Protein AF-A0A318K672-F1 (afdb_monomer_lite)

Secondary structure (DSSP, 8-state):
--HHHHHHHHHHHHHHHHHHHHHHHHHT---------TTSHHHHHHHHHHHHHHHHHHHHHHHHHHHHHHHHHHHHHHHHHHHHHHHHHHHHHTT-

Organism: NCBI:txid228006

Foldseek 3Di:
DPPVLVVLLVVLLVLLVVLLVVLVVLLPDFDPDQDDDPPDPVNVVVVVVRVVSNVVSNVVSVVSNVVSVVSVVVSVVSVVVVVVVVVVVCCVVVVD

Structure (mmCIF, N/CA/C/O backbone):
data_AF-A0A318K672-F1
#
_entry.id   AF-A0A318K672-F1
#
loop_
_atom_site.group_PDB
_atom_site.id
_atom_site.type_symbol
_atom_site.label_atom_id
_atom_site.label_alt_id
_atom_site.label_comp_id
_atom_site.label_asym_id
_atom_site.label_entity_id
_atom_site.label_seq_id
_atom_site.pdbx_PDB_ins_code
_atom_site.Cartn_x
_atom_site.Cartn_y
_atom_site.Cartn_z
_atom_site.occupancy
_atom_site.B_iso_or_equiv
_atom_site.auth_seq_id
_atom_site.auth_comp_id
_atom_site.auth_asym_id
_atom_site.auth_atom_id
_atom_site.pdbx_PDB_model_num
ATOM 1 N N . MET A 1 1 ? 16.551 -5.761 -25.240 1.00 54.03 1 MET A N 1
ATOM 2 C CA . MET A 1 1 ? 16.611 -6.291 -23.862 1.00 54.03 1 MET A CA 1
ATOM 3 C C . MET A 1 1 ? 17.571 -7.463 -23.762 1.00 54.03 1 MET A C 1
ATOM 5 O O . MET A 1 1 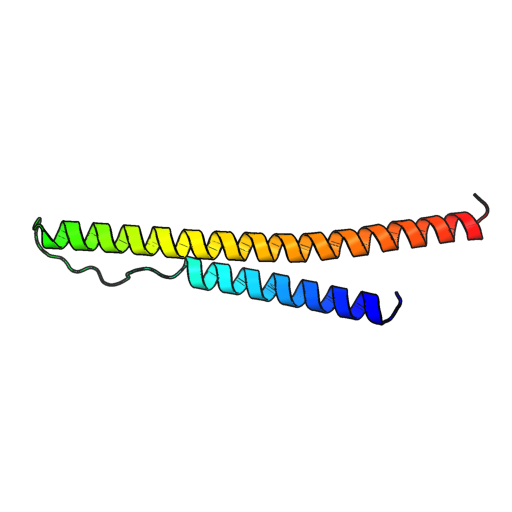? 17.413 -8.436 -24.485 1.00 54.03 1 MET A O 1
ATOM 9 N N . THR A 1 2 ? 18.591 -7.368 -22.909 1.00 63.62 2 THR A N 1
ATOM 10 C CA . THR A 1 2 ? 19.313 -8.544 -22.399 1.00 63.62 2 THR A CA 1
ATOM 11 C C . THR A 1 2 ? 18.349 -9.344 -21.524 1.00 63.62 2 THR A C 1
ATOM 13 O O . THR A 1 2 ? 17.678 -8.748 -20.684 1.00 63.62 2 THR A O 1
ATOM 16 N N . ASP A 1 3 ? 18.291 -10.668 -21.684 1.00 66.81 3 ASP A N 1
ATOM 17 C CA . ASP A 1 3 ? 17.338 -11.543 -20.971 1.00 66.81 3 ASP A CA 1
ATOM 18 C C . ASP A 1 3 ? 17.310 -11.313 -19.448 1.00 66.81 3 ASP A C 1
ATOM 20 O O . ASP A 1 3 ? 16.265 -11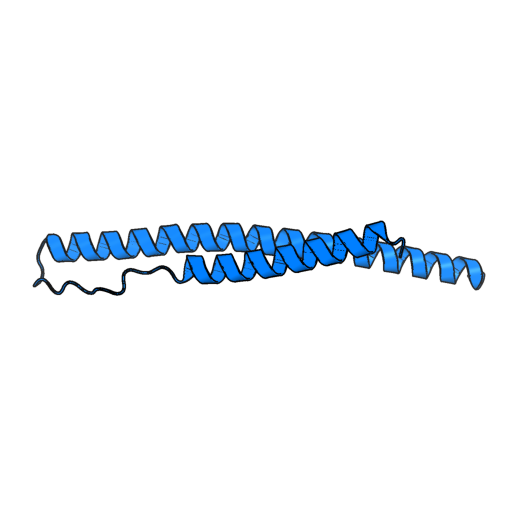.417 -18.814 1.00 66.81 3 ASP A O 1
ATOM 24 N N . LEU A 1 4 ? 18.446 -10.931 -18.856 1.00 65.12 4 LEU A N 1
ATOM 25 C CA . LEU A 1 4 ? 18.567 -10.640 -17.426 1.00 65.12 4 LEU A CA 1
ATOM 26 C C . LEU A 1 4 ? 17.738 -9.418 -16.978 1.00 65.12 4 LEU A C 1
ATOM 28 O O . LEU A 1 4 ? 17.127 -9.453 -15.916 1.00 65.12 4 LEU A O 1
ATOM 32 N N . VAL A 1 5 ? 17.696 -8.354 -17.789 1.00 68.25 5 VAL A N 1
ATOM 33 C CA . VAL A 1 5 ? 16.971 -7.110 -17.463 1.00 68.25 5 VAL A CA 1
ATOM 34 C C . VAL A 1 5 ? 15.463 -7.326 -17.574 1.00 68.25 5 VAL A C 1
ATOM 36 O O . VAL A 1 5 ? 14.717 -6.864 -16.716 1.00 68.25 5 VAL A O 1
ATOM 39 N N . GLN A 1 6 ? 15.01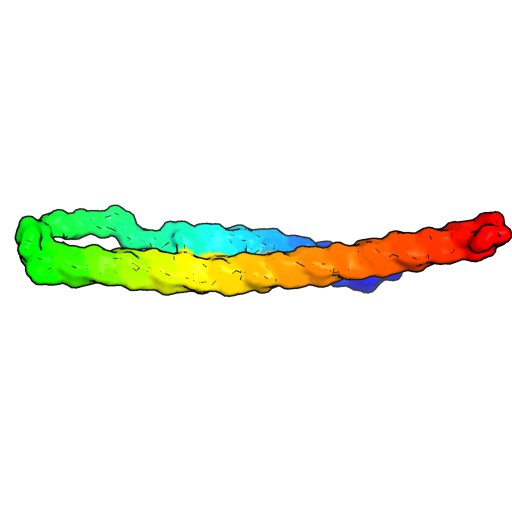8 -8.093 -18.574 1.00 72.56 6 GLN A N 1
ATOM 40 C CA . GLN A 1 6 ? 13.610 -8.475 -18.716 1.00 72.56 6 GLN A CA 1
ATOM 41 C C . GLN A 1 6 ? 13.135 -9.315 -17.523 1.00 72.56 6 GLN A C 1
ATOM 43 O O . GLN A 1 6 ? 12.078 -9.052 -16.959 1.00 72.56 6 GLN A O 1
ATOM 48 N N . VAL A 1 7 ? 13.931 -10.306 -17.108 1.00 76.38 7 VAL A N 1
ATOM 49 C CA . VAL A 1 7 ? 13.589 -11.181 -15.977 1.00 76.38 7 VAL A CA 1
ATOM 50 C C . VAL A 1 7 ? 13.470 -10.396 -14.668 1.00 76.38 7 VAL A C 1
ATOM 52 O O . VAL A 1 7 ? 12.589 -10.690 -13.859 1.00 76.38 7 VAL A O 1
ATOM 55 N N . ASP A 1 8 ? 14.335 -9.408 -14.442 1.00 73.81 8 ASP A N 1
ATOM 56 C CA . ASP A 1 8 ? 14.261 -8.569 -13.244 1.00 73.81 8 ASP A CA 1
ATOM 57 C C . ASP A 1 8 ? 13.069 -7.600 -13.289 1.00 73.81 8 ASP A C 1
ATOM 59 O O . ASP A 1 8 ? 12.389 -7.431 -12.274 1.00 73.81 8 ASP A O 1
ATOM 63 N N . LEU A 1 9 ? 12.746 -7.039 -14.459 1.00 77.44 9 LEU A N 1
ATOM 64 C CA . LEU A 1 9 ? 11.544 -6.226 -14.672 1.00 77.44 9 LEU A CA 1
ATOM 65 C C . LEU A 1 9 ? 10.258 -7.008 -14.377 1.00 77.44 9 LEU A C 1
ATOM 67 O O . LEU A 1 9 ? 9.423 -6.553 -13.590 1.00 77.44 9 LEU A O 1
ATOM 71 N N . ASP A 1 10 ? 10.129 -8.212 -14.935 1.00 78.88 10 ASP A N 1
ATOM 72 C CA . ASP A 1 10 ? 8.958 -9.069 -14.735 1.00 78.88 10 ASP A CA 1
ATOM 73 C C . ASP A 1 10 ? 8.786 -9.444 -13.252 1.00 78.88 10 ASP A C 1
ATOM 75 O O . ASP A 1 10 ? 7.672 -9.429 -12.717 1.00 78.88 10 ASP A O 1
ATOM 79 N N . LYS A 1 11 ? 9.893 -9.719 -12.547 1.00 79.69 11 LYS A N 1
ATOM 80 C CA . LYS A 1 11 ? 9.881 -9.992 -11.101 1.00 79.69 11 LYS A CA 1
ATOM 81 C C . LYS A 1 11 ? 9.456 -8.781 -10.281 1.00 79.69 11 LYS A C 1
ATOM 83 O O . LYS A 1 11 ? 8.679 -8.944 -9.343 1.00 79.69 11 LYS A O 1
ATOM 88 N N . LEU A 1 12 ? 9.948 -7.585 -10.601 1.00 79.06 12 LEU A N 1
ATOM 89 C CA . LEU A 1 12 ? 9.577 -6.362 -9.886 1.00 79.06 12 LEU A CA 1
ATOM 90 C C . LEU A 1 12 ? 8.106 -5.991 -10.122 1.00 79.06 12 LEU A C 1
ATOM 92 O O . LEU A 1 12 ? 7.429 -5.572 -9.183 1.00 79.06 12 LEU A O 1
ATOM 96 N N . HIS A 1 13 ? 7.583 -6.212 -11.331 1.00 80.00 13 HIS A N 1
ATOM 97 C CA . HIS A 1 13 ? 6.154 -6.083 -11.620 1.00 80.00 13 HIS A CA 1
ATOM 98 C C . HIS A 1 13 ? 5.309 -7.081 -10.826 1.00 80.00 13 HIS A C 1
ATOM 100 O O . HIS A 1 13 ? 4.335 -6.678 -10.183 1.00 80.00 13 HIS A O 1
ATOM 106 N N . GLY A 1 14 ? 5.698 -8.359 -10.819 1.00 82.88 14 GLY A N 1
ATOM 107 C CA . GLY A 1 14 ? 5.030 -9.387 -10.019 1.00 82.88 14 GLY A CA 1
ATOM 108 C C . GLY A 1 14 ? 5.026 -9.038 -8.530 1.00 82.88 14 GLY A C 1
ATOM 109 O O . GLY A 1 14 ? 3.971 -9.030 -7.895 1.00 82.88 14 GLY A O 1
ATOM 110 N N . LEU A 1 15 ? 6.183 -8.643 -7.996 1.00 81.94 15 LEU A N 1
ATOM 111 C CA . LEU A 1 15 ? 6.340 -8.236 -6.603 1.00 81.94 15 LEU A CA 1
ATOM 112 C C . LEU A 1 15 ? 5.487 -7.007 -6.261 1.00 81.94 15 LEU A C 1
ATOM 114 O O . LEU A 1 15 ? 4.786 -7.012 -5.253 1.00 81.94 15 LEU A O 1
ATOM 118 N N . GLY A 1 16 ? 5.503 -5.966 -7.098 1.00 78.06 16 GLY A N 1
ATOM 119 C CA . GLY A 1 16 ? 4.690 -4.767 -6.891 1.00 78.06 16 GLY A CA 1
ATOM 120 C C . GLY A 1 16 ? 3.187 -5.064 -6.903 1.00 78.06 16 GLY A C 1
ATOM 121 O O . GLY A 1 16 ? 2.436 -4.488 -6.116 1.00 78.06 16 GLY A O 1
ATOM 122 N N . GLY A 1 17 ? 2.739 -5.990 -7.756 1.00 81.00 17 GLY A N 1
ATOM 123 C CA . GLY A 1 17 ? 1.354 -6.463 -7.778 1.00 81.00 17 GLY A CA 1
ATOM 124 C C . GLY A 1 17 ? 0.969 -7.247 -6.520 1.00 81.00 17 GLY A C 1
ATOM 125 O O . GLY A 1 17 ? -0.067 -6.971 -5.913 1.00 81.00 17 GLY A O 1
ATOM 126 N N . GLU A 1 18 ? 1.808 -8.193 -6.093 1.00 85.12 18 GLU A N 1
ATOM 127 C CA . GLU A 1 18 ? 1.566 -8.993 -4.886 1.00 85.12 18 GLU A CA 1
ATOM 128 C C . GLU A 1 18 ? 1.573 -8.151 -3.609 1.00 85.12 18 GLU A C 1
ATOM 130 O O . GLU A 1 18 ? 0.710 -8.336 -2.748 1.00 85.12 18 GLU A O 1
ATOM 135 N N . LEU A 1 19 ? 2.512 -7.209 -3.487 1.00 78.94 19 LEU A N 1
ATOM 136 C CA . LEU A 1 19 ? 2.572 -6.287 -2.355 1.00 78.94 19 LEU A CA 1
ATOM 137 C C . LEU A 1 19 ? 1.333 -5.391 -2.313 1.00 78.94 19 LEU A C 1
ATOM 139 O O . LEU A 1 19 ? 0.730 -5.260 -1.254 1.00 78.94 19 LEU A O 1
ATOM 143 N N . ALA A 1 20 ? 0.891 -4.849 -3.452 1.00 78.06 20 ALA A N 1
ATOM 144 C CA . ALA A 1 20 ? -0.327 -4.041 -3.502 1.00 78.06 20 ALA A CA 1
ATOM 145 C C . ALA A 1 20 ? -1.562 -4.835 -3.044 1.00 78.06 20 ALA A C 1
ATOM 147 O O . ALA A 1 20 ? -2.342 -4.342 -2.234 1.00 78.06 20 ALA A O 1
ATOM 148 N N . LYS A 1 21 ? -1.701 -6.089 -3.492 1.00 85.19 21 LYS A N 1
ATOM 149 C CA . LYS A 1 21 ? -2.797 -6.960 -3.052 1.00 85.19 21 LYS A CA 1
ATOM 150 C C . LYS A 1 21 ? -2.736 -7.248 -1.548 1.00 85.19 21 LYS A C 1
ATOM 152 O O . LYS A 1 21 ? -3.752 -7.175 -0.870 1.00 85.19 21 LYS A O 1
ATOM 157 N N . ARG A 1 22 ? -1.548 -7.548 -1.014 1.00 79.25 22 ARG A N 1
ATOM 158 C CA . ARG A 1 22 ? -1.364 -7.790 0.428 1.00 79.25 22 ARG A CA 1
ATOM 159 C C . ARG A 1 22 ? -1.634 -6.547 1.268 1.00 79.25 22 ARG A C 1
ATOM 161 O O . ARG A 1 22 ? -2.174 -6.683 2.360 1.00 79.25 22 ARG A O 1
ATOM 168 N N . ALA A 1 23 ? -1.267 -5.366 0.774 1.00 76.94 23 ALA A N 1
ATOM 169 C CA . ALA A 1 23 ? -1.617 -4.105 1.413 1.00 76.94 23 ALA A CA 1
ATOM 170 C C . ALA A 1 23 ? -3.138 -3.974 1.538 1.00 76.94 23 ALA A C 1
ATOM 172 O O . ALA A 1 23 ? -3.626 -3.722 2.633 1.00 76.94 23 ALA A O 1
ATOM 173 N N . ASP A 1 24 ? -3.881 -4.231 0.457 1.00 79.44 24 ASP A N 1
ATOM 174 C CA . ASP A 1 24 ? -5.347 -4.174 0.467 1.00 79.44 24 ASP A CA 1
ATOM 175 C C . ASP A 1 24 ? -5.972 -5.191 1.431 1.00 79.44 24 ASP A C 1
ATOM 177 O O . ASP A 1 24 ? -6.850 -4.829 2.215 1.00 79.44 24 ASP A O 1
ATOM 181 N N . ASP A 1 25 ? -5.483 -6.434 1.426 1.00 84.62 25 ASP A N 1
ATOM 182 C CA . ASP A 1 25 ? -5.961 -7.485 2.331 1.00 84.62 25 ASP A CA 1
ATOM 183 C C . ASP A 1 25 ? -5.720 -7.116 3.809 1.00 84.62 25 ASP A C 1
ATOM 185 O O . ASP A 1 25 ? -6.580 -7.356 4.655 1.00 84.62 25 ASP A O 1
ATOM 189 N N . ILE A 1 26 ? -4.569 -6.510 4.129 1.00 73.25 26 ILE A N 1
ATOM 190 C CA . ILE A 1 26 ? -4.214 -6.089 5.493 1.00 73.25 26 ILE A CA 1
ATOM 191 C C . ILE A 1 26 ? -5.020 -4.861 5.918 1.00 73.25 26 ILE A C 1
ATOM 193 O O . ILE A 1 26 ? -5.589 -4.862 7.007 1.00 73.25 26 ILE A O 1
ATOM 197 N N . SER A 1 27 ? -5.134 -3.843 5.063 1.00 73.94 27 SER A N 1
ATOM 198 C CA . SER A 1 27 ? -5.945 -2.649 5.335 1.00 73.94 27 SER A CA 1
ATOM 199 C C . SER A 1 27 ? -7.426 -2.980 5.556 1.00 73.94 27 SER A C 1
ATOM 201 O O . SER A 1 27 ? -8.127 -2.222 6.225 1.00 73.94 27 SER A O 1
ATOM 203 N N . ALA A 1 28 ? -7.907 -4.101 5.010 1.00 80.56 28 ALA A N 1
ATOM 204 C CA . ALA A 1 28 ? -9.270 -4.589 5.187 1.00 80.56 28 ALA A CA 1
ATOM 205 C C . ALA A 1 28 ? -9.498 -5.364 6.502 1.00 80.56 28 ALA A C 1
ATOM 207 O O . ALA A 1 28 ? -10.629 -5.768 6.780 1.00 80.56 28 ALA A O 1
ATOM 208 N N . ILE A 1 29 ? -8.467 -5.591 7.327 1.00 80.56 29 ILE A N 1
ATOM 209 C CA . ILE A 1 29 ? -8.625 -6.275 8.616 1.00 80.56 29 ILE A CA 1
ATOM 210 C C . ILE A 1 29 ? -9.312 -5.340 9.615 1.00 80.56 29 ILE A C 1
ATOM 212 O O . ILE A 1 29 ? -8.741 -4.363 10.099 1.00 80.56 29 ILE A O 1
ATOM 216 N N . GLU A 1 30 ? -10.542 -5.688 9.985 1.00 76.56 30 GLU A N 1
ATOM 217 C CA . GLU A 1 30 ? -11.335 -4.944 10.959 1.00 76.56 30 GLU A CA 1
ATOM 218 C C . GLU A 1 30 ? -12.106 -5.859 11.925 1.00 76.56 30 GLU A C 1
ATOM 220 O O . GLU A 1 30 ? -12.466 -6.996 11.610 1.00 76.56 30 GLU A O 1
ATOM 225 N N . HIS A 1 31 ? -12.391 -5.352 13.131 1.00 63.31 31 HIS A N 1
ATOM 226 C CA . HIS A 1 31 ? -13.304 -6.016 14.065 1.00 63.31 31 HIS A CA 1
ATOM 227 C C . HIS A 1 31 ? -14.745 -5.901 13.547 1.00 63.31 31 HIS A C 1
ATOM 229 O O . HIS A 1 31 ? -15.405 -4.877 13.729 1.00 63.31 31 HIS A O 1
ATOM 235 N N . THR A 1 32 ? -15.242 -6.965 12.917 1.00 70.56 32 THR A N 1
ATOM 236 C CA . THR A 1 32 ? -16.610 -7.046 12.372 1.00 70.56 32 THR A CA 1
ATOM 237 C C . THR A 1 32 ? -17.668 -7.365 13.426 1.00 70.56 32 THR A C 1
ATOM 239 O O . THR A 1 32 ? -18.843 -7.050 13.242 1.00 70.56 32 THR A O 1
ATOM 242 N N . VAL A 1 33 ? -17.269 -7.960 14.553 1.00 73.00 33 VAL A N 1
ATOM 243 C CA . VAL A 1 33 ? -18.168 -8.217 15.681 1.00 73.00 33 VAL A CA 1
ATOM 244 C C . VAL A 1 33 ? -18.477 -6.893 16.372 1.00 73.00 33 VAL A C 1
ATOM 246 O O . VAL A 1 33 ? -17.567 -6.192 16.796 1.00 73.00 33 VAL A O 1
ATOM 249 N N . THR A 1 34 ? -19.755 -6.559 16.521 1.00 63.06 34 THR A N 1
ATOM 250 C CA . THR A 1 34 ? -20.197 -5.458 17.383 1.00 63.06 34 THR A CA 1
ATOM 251 C C . THR A 1 34 ? -20.736 -6.071 18.665 1.00 63.06 34 THR A C 1
ATOM 253 O O . THR A 1 34 ? -21.808 -6.675 18.659 1.00 63.06 34 THR A O 1
ATOM 256 N N . VAL A 1 35 ? -19.998 -5.948 19.768 1.00 64.69 35 VAL A N 1
ATOM 257 C CA . VAL A 1 35 ? -20.521 -6.331 21.083 1.00 64.69 35 VAL A CA 1
ATOM 258 C C . VAL A 1 35 ? -21.368 -5.167 21.579 1.00 64.69 35 VAL A C 1
ATOM 260 O O . VAL A 1 35 ? -20.826 -4.149 21.985 1.00 64.69 35 VAL A O 1
ATOM 263 N N . TRP A 1 36 ? -22.693 -5.289 21.501 1.00 62.69 36 TRP A N 1
ATOM 264 C CA . TRP A 1 36 ? -23.598 -4.266 22.025 1.00 62.69 36 TRP A CA 1
ATOM 265 C C . TRP A 1 36 ? -23.682 -4.412 23.548 1.00 62.69 36 TRP A C 1
ATOM 267 O O . TRP A 1 36 ? -24.329 -5.332 24.053 1.00 62.69 36 TRP A O 1
ATOM 277 N N . MET A 1 37 ? -23.010 -3.530 24.290 1.00 66.06 37 MET A N 1
ATOM 278 C CA . MET A 1 37 ? -23.193 -3.401 25.738 1.00 66.06 37 MET A CA 1
ATOM 279 C C . MET A 1 37 ? -23.640 -1.972 26.038 1.00 66.06 37 MET A C 1
ATOM 281 O O . MET A 1 37 ? -22.938 -1.027 25.705 1.00 66.06 37 MET A O 1
ATOM 285 N N . SER A 1 38 ? -24.810 -1.799 26.657 1.00 66.44 38 SER A N 1
ATOM 286 C CA . SER A 1 38 ? -25.385 -0.479 26.955 1.00 66.44 38 SER A CA 1
ATOM 287 C C . SER A 1 38 ? -24.385 0.427 27.690 1.00 66.44 38 SER A C 1
ATOM 289 O O . SER A 1 38 ? -24.030 0.096 28.821 1.00 66.44 38 SER A O 1
ATOM 291 N N . ASP A 1 39 ? -23.935 1.514 27.049 1.00 66.38 39 ASP A N 1
ATOM 292 C CA . ASP A 1 39 ? -23.151 2.670 27.543 1.00 66.38 39 ASP A CA 1
ATOM 293 C C . ASP A 1 39 ? -22.126 2.425 28.670 1.00 66.38 39 ASP A C 1
ATOM 295 O O . ASP A 1 39 ? -21.793 3.308 29.465 1.00 66.38 39 ASP A O 1
ATOM 299 N N . GLY A 1 40 ? -21.595 1.208 28.744 1.00 72.69 40 GLY A N 1
ATOM 300 C CA . GLY A 1 40 ? -20.716 0.764 29.810 1.00 72.69 40 GLY A CA 1
ATOM 301 C C . GLY A 1 40 ? -19.244 1.003 29.477 1.00 72.69 40 GLY A C 1
ATOM 302 O O . GLY A 1 40 ? -18.874 1.172 28.314 1.00 72.69 40 GLY A O 1
ATOM 303 N N . PRO A 1 41 ? -18.348 0.935 30.475 1.00 77.38 41 PRO A N 1
ATOM 304 C CA . PRO A 1 41 ? -16.902 0.997 30.245 1.00 77.38 41 PRO A CA 1
ATOM 305 C C . PRO A 1 41 ? -16.403 -0.066 29.246 1.00 77.38 41 PRO A C 1
ATOM 307 O O . PRO A 1 41 ? -15.449 0.187 28.516 1.00 77.38 41 PRO A O 1
ATOM 310 N N . MET A 1 42 ? -17.088 -1.213 29.150 1.00 77.25 42 MET A N 1
ATOM 311 C CA . MET A 1 42 ? -16.805 -2.259 28.158 1.00 77.25 42 MET A CA 1
ATOM 312 C C . MET A 1 42 ? -17.085 -1.822 26.715 1.00 77.25 42 MET A C 1
ATOM 314 O O . MET A 1 42 ? -16.301 -2.155 25.833 1.00 77.25 42 MET A O 1
ATOM 318 N N . GLN A 1 43 ? -18.145 -1.04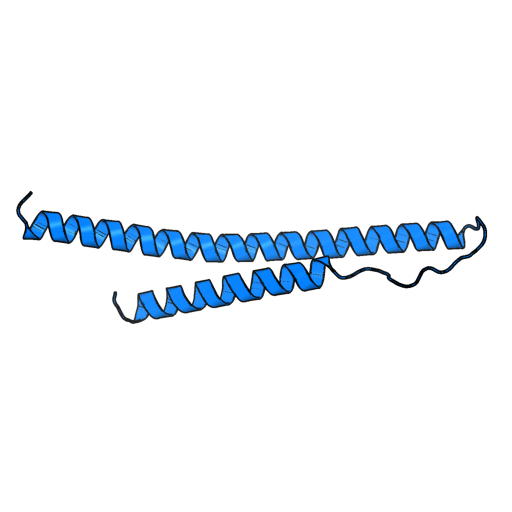4 26.470 1.00 80.00 43 GLN A N 1
ATOM 319 C CA . GLN A 1 43 ? -18.459 -0.512 25.138 1.00 80.00 43 GLN A CA 1
ATOM 320 C C . GLN A 1 43 ? -17.346 0.426 24.658 1.00 80.00 43 GLN A C 1
ATOM 322 O O . GLN A 1 43 ? -16.830 0.273 23.554 1.00 80.00 43 GLN A O 1
ATOM 327 N N . LYS A 1 44 ? -16.893 1.330 25.537 1.00 81.06 44 LYS A N 1
ATOM 328 C CA . LYS A 1 44 ? -15.782 2.248 25.244 1.00 81.06 44 LYS A CA 1
ATOM 329 C C . LYS A 1 44 ? -14.466 1.513 24.992 1.00 81.06 44 LYS A C 1
ATOM 331 O O . LYS A 1 44 ? -13.751 1.851 24.054 1.00 81.06 44 LYS A O 1
ATOM 336 N N . ALA A 1 45 ? -14.145 0.504 25.805 1.00 82.25 45 ALA A N 1
ATOM 337 C CA . ALA A 1 45 ? -12.946 -0.313 25.610 1.00 82.25 45 ALA A CA 1
ATOM 338 C C . ALA A 1 45 ? -12.996 -1.095 24.284 1.00 82.25 45 ALA A C 1
ATOM 340 O O . ALA A 1 45 ? -11.985 -1.224 23.590 1.00 82.25 45 ALA A O 1
ATOM 341 N N . PHE A 1 46 ? -14.180 -1.581 23.904 1.00 82.75 46 PHE A N 1
ATOM 342 C CA . PHE A 1 46 ? -14.396 -2.263 22.634 1.00 82.75 46 PHE A CA 1
ATOM 343 C C . PHE A 1 46 ? -14.212 -1.324 21.434 1.00 82.75 46 PHE A C 1
ATOM 345 O O . PHE A 1 46 ? -13.488 -1.656 20.497 1.00 82.75 46 PHE A O 1
ATOM 352 N N . GLU A 1 47 ? -14.798 -0.127 21.486 1.00 83.69 47 GLU A N 1
ATOM 353 C CA . GLU A 1 47 ? -14.629 0.910 20.461 1.00 83.69 47 GLU A CA 1
ATOM 354 C C . GLU A 1 47 ? -13.165 1.342 20.319 1.00 83.69 47 GLU A C 1
ATOM 356 O O . GLU A 1 47 ? -12.648 1.397 19.204 1.00 83.69 47 GLU A O 1
ATOM 361 N N . GLN A 1 48 ? -12.459 1.554 21.435 1.00 85.94 48 GLN A N 1
ATOM 362 C CA . GLN A 1 48 ? -11.024 1.862 21.423 1.00 85.94 48 GLN A CA 1
ATOM 363 C C . GLN A 1 48 ? -10.193 0.738 20.801 1.00 85.94 48 GLN A C 1
ATOM 365 O O . GLN A 1 48 ? -9.270 1.005 20.031 1.00 85.94 48 GLN A O 1
ATOM 370 N N . THR A 1 49 ? -10.519 -0.519 21.106 1.00 84.06 49 THR A N 1
ATOM 371 C CA . THR A 1 49 ? -9.828 -1.677 20.524 1.00 84.06 49 THR A CA 1
ATOM 372 C C . THR A 1 49 ? -10.070 -1.743 19.020 1.00 84.06 49 THR A C 1
ATOM 374 O O . THR A 1 49 ? -9.123 -1.913 18.257 1.00 84.06 49 THR A O 1
ATOM 377 N N . ARG A 1 50 ? -11.314 -1.536 18.572 1.00 83.44 50 ARG A N 1
ATOM 378 C CA . ARG A 1 50 ? -11.665 -1.500 17.148 1.00 83.44 50 ARG A CA 1
ATOM 379 C C . ARG A 1 50 ? -10.909 -0.400 16.402 1.00 83.44 50 ARG A C 1
ATOM 381 O O . ARG A 1 50 ? -10.363 -0.674 15.337 1.00 83.44 50 ARG A O 1
ATOM 388 N N . GLU A 1 51 ? -10.841 0.801 16.969 1.00 84.19 51 GLU A N 1
ATOM 389 C CA . GLU A 1 51 ? -10.107 1.924 16.375 1.00 84.19 51 GLU A CA 1
ATOM 390 C C . GLU A 1 51 ? -8.598 1.650 16.324 1.00 84.19 51 GLU A C 1
ATOM 392 O O . GLU A 1 51 ? -7.957 1.858 15.296 1.00 84.19 51 GLU A O 1
ATOM 397 N N . THR A 1 52 ? -8.033 1.098 17.401 1.00 82.62 52 THR A N 1
ATOM 398 C CA . THR A 1 52 ? -6.607 0.737 17.468 1.00 82.62 52 THR A CA 1
ATOM 399 C C . THR A 1 52 ? -6.251 -0.317 16.424 1.00 82.62 52 THR A C 1
ATOM 401 O O . THR A 1 52 ? -5.240 -0.191 15.734 1.00 82.62 52 THR A O 1
ATOM 404 N N . VAL A 1 53 ? -7.095 -1.339 16.274 1.00 78.25 53 VAL A N 1
ATOM 405 C CA . VAL A 1 53 ? -6.923 -2.401 15.279 1.00 78.25 53 VAL A CA 1
ATOM 406 C C . VAL A 1 53 ? -6.981 -1.831 13.865 1.00 78.25 53 VAL A C 1
ATOM 408 O O . VAL A 1 53 ? -6.068 -2.075 13.079 1.00 78.25 53 VAL A O 1
ATOM 411 N N . ARG A 1 54 ? -7.994 -1.010 13.565 1.00 78.69 54 ARG A N 1
ATOM 412 C CA . ARG A 1 54 ? -8.130 -0.355 12.260 1.00 78.69 54 ARG A CA 1
ATOM 413 C C . ARG A 1 54 ? -6.924 0.527 11.935 1.00 78.69 54 ARG A C 1
ATOM 415 O O . ARG A 1 54 ? -6.399 0.455 10.831 1.00 78.69 54 ARG A O 1
ATOM 422 N N . SER A 1 55 ? -6.481 1.337 12.894 1.00 76.19 55 SER A N 1
ATOM 423 C CA . SER A 1 55 ? -5.331 2.231 12.732 1.00 76.19 55 SER A CA 1
ATOM 424 C C . SER A 1 55 ? -4.037 1.450 12.488 1.00 76.19 55 SER A C 1
ATOM 426 O O . SER A 1 55 ? -3.292 1.749 11.558 1.00 76.19 55 SER A O 1
ATOM 428 N N . THR A 1 56 ? -3.805 0.388 13.264 1.00 76.44 56 THR A N 1
ATOM 429 C CA . THR A 1 56 ? -2.589 -0.429 13.162 1.00 76.44 56 THR A CA 1
ATOM 430 C C . THR A 1 56 ? -2.510 -1.160 11.824 1.00 76.44 56 THR A C 1
ATOM 432 O O . THR A 1 56 ? -1.490 -1.085 11.141 1.00 76.44 56 THR A O 1
ATOM 435 N N . TYR A 1 57 ? -3.581 -1.847 11.421 1.00 74.00 57 TYR A N 1
ATOM 436 C CA . TYR A 1 57 ? -3.593 -2.562 10.145 1.00 74.00 57 TYR A CA 1
ATOM 437 C C . TYR A 1 57 ? -3.647 -1.611 8.945 1.00 74.00 57 TYR A C 1
ATOM 439 O O . TYR A 1 57 ? -3.014 -1.887 7.930 1.00 74.00 57 TYR A O 1
ATOM 447 N N . GLY A 1 58 ? -4.306 -0.456 9.076 1.00 74.69 58 GLY A N 1
ATOM 448 C CA . GLY A 1 58 ? -4.233 0.614 8.082 1.00 74.69 58 GLY A CA 1
ATOM 449 C C . GLY A 1 58 ? -2.794 1.081 7.852 1.00 74.69 58 GLY A C 1
ATOM 450 O O . GLY A 1 58 ? -2.326 1.059 6.719 1.00 74.69 58 GLY A O 1
ATOM 451 N N . PHE A 1 59 ? -2.064 1.387 8.930 1.00 77.50 59 PHE A N 1
ATOM 452 C CA . PHE A 1 59 ? -0.658 1.791 8.865 1.00 77.50 59 PHE A CA 1
ATOM 453 C C . PHE A 1 59 ? 0.237 0.721 8.218 1.00 77.50 59 PHE A C 1
ATOM 455 O O . PHE A 1 59 ? 1.029 1.031 7.331 1.00 77.50 59 PHE A O 1
ATOM 462 N N . MET A 1 60 ? 0.080 -0.550 8.606 1.00 70.38 60 MET A N 1
ATOM 463 C CA . MET A 1 60 ? 0.834 -1.657 7.998 1.00 70.38 60 MET A CA 1
ATOM 464 C C . MET A 1 60 ? 0.530 -1.807 6.501 1.00 70.38 60 MET A C 1
ATOM 466 O O . MET A 1 60 ? 1.439 -2.037 5.703 1.00 70.38 60 MET A O 1
ATOM 470 N N . GLY A 1 61 ? -0.737 -1.671 6.104 1.00 71.06 61 GLY A N 1
ATOM 471 C CA . GLY A 1 61 ? -1.127 -1.687 4.697 1.00 71.06 61 GLY A CA 1
ATOM 472 C C . GLY A 1 61 ? -0.502 -0.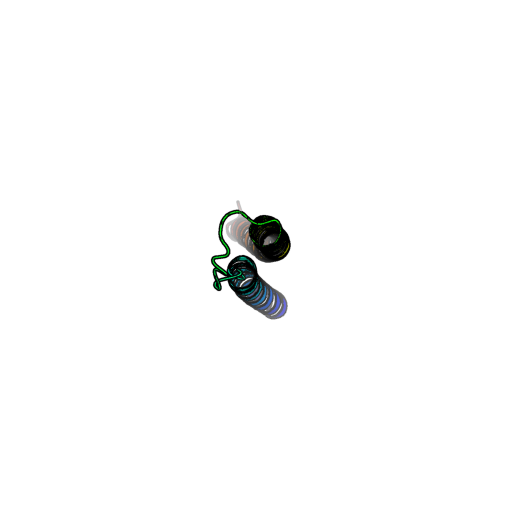534 3.908 1.00 71.06 61 GLY A C 1
ATOM 473 O O . GLY A 1 61 ? 0.008 -0.753 2.808 1.00 71.06 61 GLY A O 1
ATOM 474 N N . ASP A 1 62 ? -0.448 0.667 4.486 1.00 74.56 62 ASP A N 1
ATOM 475 C CA . ASP A 1 62 ? 0.173 1.838 3.858 1.00 74.56 62 ASP A CA 1
ATOM 476 C C . ASP A 1 62 ? 1.687 1.664 3.655 1.00 74.56 62 ASP A C 1
ATOM 478 O O . ASP A 1 62 ? 2.203 2.005 2.588 1.00 74.56 62 ASP A O 1
ATOM 482 N N . GLU A 1 63 ? 2.411 1.087 4.620 1.00 76.31 63 GLU A N 1
ATOM 483 C CA . GLU A 1 63 ? 3.838 0.763 4.455 1.00 76.31 63 GLU A CA 1
ATOM 484 C C . GLU A 1 63 ? 4.063 -0.253 3.324 1.00 76.31 63 GLU A C 1
ATOM 486 O O . GLU A 1 63 ? 4.960 -0.095 2.490 1.00 76.31 63 GLU A O 1
ATOM 491 N N . ILE A 1 64 ? 3.217 -1.284 3.239 1.00 75.31 64 ILE A N 1
ATOM 492 C CA . ILE A 1 64 ? 3.299 -2.294 2.176 1.00 75.31 64 ILE A CA 1
ATOM 493 C C . ILE A 1 64 ? 2.967 -1.684 0.811 1.00 75.31 64 ILE A C 1
ATOM 495 O O . ILE A 1 64 ? 3.611 -2.013 -0.190 1.00 75.31 64 ILE A O 1
ATOM 499 N N . ARG A 1 65 ? 2.019 -0.747 0.762 1.00 76.81 65 ARG A N 1
ATOM 500 C CA . ARG A 1 65 ? 1.680 0.000 -0.450 1.00 76.81 65 ARG A CA 1
ATOM 501 C C . ARG A 1 65 ? 2.839 0.888 -0.909 1.00 76.81 65 ARG A C 1
ATOM 503 O O . ARG A 1 65 ? 3.157 0.884 -2.094 1.00 76.81 65 ARG A O 1
ATOM 510 N N . GLN A 1 66 ? 3.546 1.544 0.010 1.00 78.25 66 GLN A N 1
ATOM 511 C CA . GLN A 1 66 ? 4.766 2.292 -0.319 1.00 78.25 66 GLN A CA 1
ATOM 512 C C . GLN A 1 66 ? 5.863 1.387 -0.898 1.00 78.25 66 GLN A C 1
ATOM 514 O O . GLN A 1 66 ? 6.521 1.765 -1.869 1.00 78.25 66 GLN A O 1
ATOM 519 N N . MET A 1 67 ? 6.039 0.172 -0.366 1.00 73.62 67 MET A N 1
ATOM 520 C CA . MET A 1 67 ? 6.967 -0.809 -0.948 1.00 73.62 67 MET A CA 1
ATOM 521 C C . MET A 1 67 ? 6.537 -1.249 -2.356 1.00 73.62 67 MET A C 1
ATOM 523 O O . MET A 1 67 ? 7.381 -1.379 -3.245 1.00 73.62 67 MET A O 1
ATOM 527 N N . ALA A 1 68 ? 5.234 -1.440 -2.584 1.00 74.50 68 ALA A N 1
ATOM 528 C CA . ALA A 1 68 ? 4.691 -1.753 -3.905 1.00 74.50 68 ALA A CA 1
ATOM 529 C C . ALA A 1 68 ? 4.960 -0.626 -4.917 1.00 74.50 68 ALA A C 1
ATOM 531 O O . ALA A 1 68 ? 5.358 -0.891 -6.054 1.00 74.50 68 ALA A O 1
ATOM 532 N N . ASP A 1 69 ? 4.785 0.628 -4.502 1.00 76.19 69 ASP A N 1
ATOM 533 C CA . ASP A 1 69 ? 5.047 1.797 -5.342 1.00 76.19 69 ASP A CA 1
ATOM 534 C C . ASP A 1 69 ? 6.545 1.969 -5.624 1.00 76.19 69 ASP A C 1
ATOM 536 O O . ASP A 1 69 ? 6.929 2.269 -6.755 1.00 76.19 69 ASP A O 1
ATOM 540 N N . ALA A 1 70 ? 7.413 1.695 -4.646 1.00 75.75 70 ALA A N 1
ATOM 541 C CA . ALA A 1 70 ? 8.860 1.674 -4.854 1.00 75.75 70 ALA A CA 1
ATOM 542 C C . ALA A 1 70 ? 9.279 0.614 -5.890 1.00 75.75 70 ALA A C 1
ATOM 544 O O . ALA A 1 70 ? 10.080 0.911 -6.779 1.00 75.75 70 ALA A O 1
ATOM 545 N N . ALA A 1 71 ? 8.699 -0.592 -5.833 1.00 73.25 71 ALA A N 1
ATOM 546 C CA . ALA A 1 71 ? 8.957 -1.649 -6.814 1.00 73.25 71 ALA A CA 1
ATOM 547 C C . ALA A 1 71 ? 8.520 -1.241 -8.234 1.00 73.25 71 ALA A C 1
ATOM 549 O O . ALA A 1 71 ? 9.276 -1.422 -9.190 1.00 73.25 71 ALA A O 1
ATOM 550 N N . LYS A 1 72 ? 7.344 -0.613 -8.373 1.00 75.25 72 LYS A N 1
ATOM 551 C CA . LYS A 1 72 ? 6.846 -0.089 -9.659 1.00 75.25 72 LYS A CA 1
ATOM 552 C C . LYS A 1 72 ? 7.709 1.052 -10.205 1.00 75.25 72 LYS A C 1
ATOM 554 O O . LYS A 1 72 ? 7.991 1.098 -11.398 1.00 75.25 72 LYS A O 1
ATOM 559 N N . ASN A 1 73 ? 8.162 1.960 -9.342 1.00 75.31 73 ASN A N 1
ATOM 560 C CA . ASN A 1 73 ? 9.043 3.060 -9.742 1.00 75.31 73 ASN A CA 1
ATOM 561 C C . ASN A 1 73 ? 10.423 2.560 -10.196 1.00 75.31 73 ASN A C 1
ATOM 563 O O . ASN A 1 73 ? 11.002 3.114 -11.133 1.00 75.31 73 ASN A O 1
ATOM 567 N N . GLY A 1 74 ? 10.933 1.491 -9.575 1.00 69.94 74 GLY A N 1
ATOM 568 C CA . GLY A 1 74 ? 12.134 0.798 -10.040 1.00 69.94 74 GLY A CA 1
ATOM 569 C C . GLY A 1 74 ? 11.981 0.291 -11.475 1.00 69.94 74 GLY A C 1
ATOM 570 O O . GLY A 1 74 ? 12.845 0.565 -12.304 1.00 69.94 74 GLY A O 1
ATOM 571 N N . VAL A 1 75 ? 10.852 -0.352 -11.792 1.00 70.06 75 VAL A N 1
ATOM 572 C CA . VAL A 1 75 ? 10.536 -0.822 -13.155 1.00 70.06 75 VAL A CA 1
ATOM 573 C C . VAL A 1 75 ? 10.530 0.321 -14.158 1.00 70.06 75 VAL A C 1
ATOM 575 O O . VAL A 1 75 ? 11.263 0.266 -15.143 1.00 70.06 75 VAL A O 1
ATOM 578 N N . LYS A 1 76 ? 9.797 1.397 -13.864 1.00 70.25 76 LYS A N 1
ATOM 579 C CA . LYS A 1 76 ? 9.729 2.563 -14.750 1.00 70.25 76 LYS A CA 1
ATOM 580 C C . LYS A 1 76 ? 11.112 3.149 -15.052 1.00 70.25 76 LYS A C 1
ATOM 582 O O . LYS A 1 76 ? 11.393 3.534 -16.178 1.00 70.25 76 LYS A O 1
ATOM 587 N N . THR A 1 77 ? 12.002 3.174 -14.060 1.00 72.94 77 THR A N 1
ATOM 588 C CA . THR A 1 77 ? 13.369 3.692 -14.231 1.00 72.94 77 THR A CA 1
ATOM 589 C C . THR A 1 77 ? 14.193 2.830 -15.197 1.00 72.94 77 THR A C 1
ATOM 591 O O . THR A 1 77 ? 14.978 3.360 -15.983 1.00 72.94 77 THR A O 1
ATOM 594 N N . TYR A 1 78 ? 14.015 1.507 -15.164 1.00 66.62 78 TYR A N 1
ATOM 595 C CA . TYR A 1 78 ? 14.659 0.594 -16.111 1.00 66.62 78 TYR A CA 1
ATOM 596 C C . TYR A 1 78 ? 14.080 0.723 -17.526 1.00 66.62 78 TYR A C 1
ATOM 598 O O . TYR A 1 78 ? 14.852 0.783 -18.484 1.00 66.62 78 TYR A O 1
ATOM 606 N N . GLU A 1 79 ? 12.756 0.835 -17.657 1.00 72.25 79 GLU A N 1
ATOM 607 C CA . GLU A 1 79 ? 12.084 1.074 -18.944 1.00 72.25 79 GLU A CA 1
ATOM 608 C C . GLU A 1 79 ? 12.522 2.411 -19.572 1.00 72.25 79 GLU A C 1
ATOM 610 O O . GLU A 1 79 ? 12.880 2.463 -20.751 1.00 72.25 79 GLU A O 1
ATOM 615 N N . ASP A 1 80 ? 12.583 3.487 -18.780 1.00 73.50 80 ASP A N 1
ATOM 616 C CA . ASP A 1 80 ? 13.027 4.813 -19.227 1.00 73.50 80 ASP A CA 1
ATOM 617 C C . ASP A 1 80 ? 14.496 4.791 -19.702 1.00 73.50 80 ASP A C 1
ATOM 619 O O . ASP A 1 80 ? 14.840 5.407 -20.718 1.00 73.50 80 ASP A O 1
ATOM 623 N N . MET A 1 81 ? 15.377 4.052 -19.010 1.00 66.25 81 MET A N 1
ATOM 624 C CA . MET A 1 81 ? 16.770 3.865 -19.438 1.00 66.25 81 MET A CA 1
ATOM 625 C C . MET A 1 81 ? 16.879 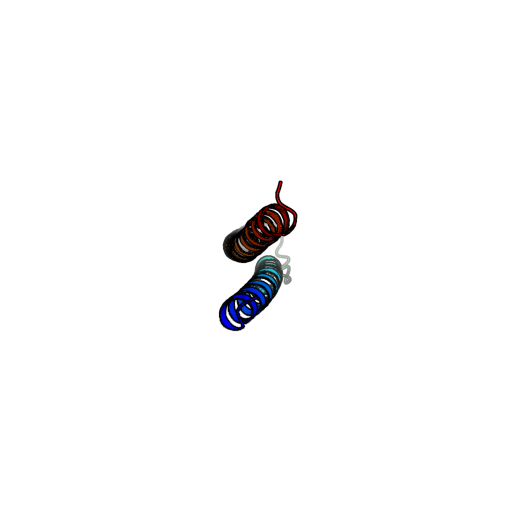3.095 -20.757 1.00 66.25 81 MET A C 1
ATOM 627 O O . MET A 1 81 ? 17.701 3.456 -21.602 1.00 66.25 81 MET A O 1
ATOM 631 N N . GLU A 1 82 ? 16.063 2.060 -20.966 1.00 70.44 82 GLU A N 1
ATOM 632 C CA . GLU A 1 82 ? 16.045 1.347 -22.242 1.00 70.44 82 GLU A CA 1
ATOM 633 C C . GLU A 1 82 ? 15.565 2.248 -23.379 1.00 70.44 82 GLU A C 1
ATOM 635 O O . GLU A 1 82 ? 16.212 2.298 -24.426 1.00 70.44 82 GLU A O 1
ATOM 640 N N . HIS A 1 83 ? 14.489 3.008 -23.173 1.00 72.62 83 HIS A N 1
ATOM 641 C CA . HIS A 1 83 ? 14.011 3.963 -24.168 1.00 72.62 83 HIS A CA 1
ATOM 642 C C . HIS A 1 83 ? 15.093 4.977 -24.552 1.00 72.62 83 HIS A C 1
ATOM 644 O O . HIS A 1 83 ? 15.323 5.200 -25.740 1.00 72.62 83 HIS A O 1
ATOM 650 N N . LEU A 1 84 ? 15.818 5.525 -23.571 1.00 72.19 84 LEU A N 1
ATOM 651 C CA . LEU A 1 84 ? 16.944 6.429 -23.819 1.00 72.19 84 LEU A CA 1
ATOM 652 C C . LEU A 1 84 ? 18.073 5.763 -24.617 1.00 72.19 84 LEU A C 1
ATOM 654 O O . LEU A 1 84 ? 18.625 6.386 -25.525 1.00 72.19 84 LEU A O 1
ATOM 658 N N . LEU A 1 85 ? 18.418 4.513 -24.302 1.00 68.38 85 LEU A N 1
ATOM 659 C CA . LEU A 1 85 ? 19.456 3.763 -25.012 1.00 68.38 85 LEU A CA 1
ATOM 660 C C . LEU A 1 85 ? 19.038 3.423 -26.446 1.00 68.38 85 LEU A C 1
ATOM 662 O O . LEU A 1 85 ? 19.833 3.597 -27.368 1.00 68.38 85 LEU A O 1
ATOM 666 N N . VAL A 1 86 ? 17.795 2.986 -26.655 1.00 76.44 86 VAL A N 1
ATOM 667 C CA . VAL A 1 86 ? 17.233 2.703 -27.984 1.00 76.44 86 VAL A CA 1
ATOM 668 C C . VAL A 1 86 ? 17.167 3.976 -28.822 1.00 76.44 86 VAL A C 1
ATOM 670 O O . VAL A 1 86 ? 17.539 3.955 -29.995 1.00 76.44 86 VAL A O 1
ATOM 673 N N . ASP A 1 87 ? 16.749 5.094 -28.231 1.00 75.50 87 ASP A N 1
ATOM 674 C CA . ASP A 1 87 ? 16.701 6.383 -28.915 1.00 75.50 87 ASP A CA 1
ATOM 675 C C . ASP A 1 87 ? 18.101 6.897 -29.265 1.00 75.50 87 ASP A C 1
ATOM 677 O O . ASP A 1 87 ? 18.306 7.390 -30.376 1.00 75.50 87 ASP A O 1
ATOM 681 N N . GLN A 1 88 ? 19.088 6.752 -28.372 1.00 64.94 88 GLN A N 1
ATOM 682 C CA . GLN A 1 88 ? 20.485 7.059 -28.695 1.00 64.94 88 GLN A CA 1
ATOM 683 C C . GLN A 1 88 ? 21.021 6.161 -29.809 1.00 64.94 88 GLN A C 1
ATOM 685 O O . GLN A 1 88 ? 21.675 6.656 -30.725 1.00 64.94 88 GLN A O 1
ATOM 690 N N . PHE A 1 89 ? 20.730 4.861 -29.763 1.00 66.31 89 PHE A N 1
ATOM 691 C CA . PHE A 1 89 ? 21.179 3.916 -30.780 1.00 66.31 89 PHE A CA 1
ATOM 692 C C . PHE A 1 89 ? 20.566 4.233 -32.147 1.00 66.31 89 PHE A C 1
ATOM 694 O O . PHE A 1 89 ? 21.280 4.260 -33.145 1.00 66.31 89 PHE A O 1
ATOM 701 N N . ARG A 1 90 ? 19.268 4.561 -32.197 1.00 71.06 90 ARG A N 1
ATOM 702 C CA . ARG A 1 90 ? 18.598 5.034 -33.418 1.00 71.06 90 ARG A CA 1
ATOM 703 C C . ARG A 1 90 ? 19.232 6.308 -33.961 1.00 71.06 90 ARG A C 1
ATOM 705 O O . ARG A 1 90 ? 19.525 6.357 -35.145 1.00 71.06 90 ARG A O 1
ATOM 712 N N . ARG A 1 91 ? 19.509 7.306 -33.114 1.00 70.06 91 ARG A N 1
ATOM 713 C CA . ARG A 1 91 ? 20.205 8.539 -33.536 1.00 70.06 91 ARG A CA 1
ATOM 714 C C . ARG A 1 91 ? 21.583 8.247 -34.132 1.00 70.06 91 ARG A C 1
ATOM 716 O O . ARG A 1 91 ? 21.907 8.768 -35.194 1.00 70.06 91 ARG A O 1
ATOM 723 N N . TYR A 1 92 ? 22.344 7.353 -33.502 1.00 66.56 92 TYR A N 1
ATOM 724 C CA . TYR A 1 92 ? 23.649 6.914 -34.000 1.00 66.56 92 TYR A CA 1
ATOM 725 C C . TYR A 1 92 ? 23.570 6.176 -35.343 1.00 66.56 92 TYR A C 1
ATOM 727 O O . TYR A 1 92 ? 24.385 6.437 -36.225 1.00 66.56 92 TYR A O 1
ATOM 735 N N . VAL A 1 93 ? 22.609 5.261 -35.509 1.00 69.94 93 VAL A N 1
ATOM 736 C CA . VAL A 1 93 ? 22.418 4.487 -36.750 1.00 69.94 93 VAL A CA 1
ATOM 737 C C . VAL A 1 93 ? 21.882 5.362 -37.884 1.00 69.94 93 VAL A C 1
ATOM 739 O O . VAL A 1 93 ? 22.342 5.239 -39.017 1.00 69.94 93 VAL A O 1
ATOM 742 N N . ASP A 1 94 ? 20.967 6.280 -37.577 1.00 78.62 94 ASP A N 1
ATOM 743 C CA . ASP A 1 94 ? 20.377 7.210 -38.546 1.00 78.62 94 ASP A CA 1
ATOM 744 C C . ASP A 1 94 ? 21.268 8.443 -38.812 1.00 78.62 94 ASP A C 1
ATOM 746 O O . ASP A 1 94 ? 20.921 9.293 -39.634 1.00 78.62 94 ASP A O 1
ATOM 750 N N . GLY A 1 95 ? 22.426 8.545 -38.145 1.00 53.78 95 GLY A N 1
ATOM 751 C CA . GLY A 1 95 ? 23.438 9.578 -38.382 1.00 53.78 95 GLY A CA 1
ATOM 752 C C . GLY A 1 95 ? 23.007 11.003 -38.012 1.00 53.78 95 GLY A C 1
ATOM 753 O O . GLY A 1 95 ? 23.400 11.945 -38.705 1.00 53.78 95 GLY A O 1
ATOM 754 N N . ARG A 1 96 ? 22.195 11.172 -36.960 1.00 53.91 96 ARG A N 1
ATOM 755 C CA . ARG A 1 96 ? 21.771 12.478 -36.416 1.00 53.91 96 ARG A CA 1
ATOM 756 C C . ARG A 1 96 ? 22.376 12.781 -35.054 1.00 53.91 96 ARG A C 1
ATOM 758 O O . ARG A 1 96 ? 22.328 11.893 -34.177 1.00 53.91 96 ARG A O 1
#

pLDDT: mean 74.17, std 6.84, range [53.78, 85.94]

Sequence (96 aa):
MTDLVQVDLDKLHGLGGELAKRADDISAIEHTVTVWMSDGPMQKAFEQTRETVRSTYGFMGDEIRQMADAAKNGVKTYEDMEHLLVDQFRRYVDGR

Radius of gyration: 23.37 Å; chains: 1; bounding box: 49×24×69 Å